Protein AF-A0A842TCE8-F1 (afdb_monomer)

pLDDT: mean 70.44, std 20.24, range [27.95, 94.56]

Nearest PDB structures (foldseek):
  4fgo-assembly1_A  TM=8.316E-01  e=2.703E-04  Legionella pneumophila subsp. pneumophila str. Philadelphia 1
  7pjo-assembly1_AAA  TM=6.594E-01  e=4.004E-02  candidate division CPR1
  3isr-assembly1_B  TM=6.532E-01  e=9.602E-02  Cytophaga hutchinsonii ATCC 33406
  7ob6-assembly1_A  TM=5.788E-01  e=6.600E-02  candidate division CPR1
  7aoi-assembly1_AY  TM=6.494E-01  e=4.077E+00  Trypanosoma brucei

Sequence (129 aa):
MDQDINFESIEYDWEYLPRDVDNVVLFLHTKTVDSIEYEYEGADYWQSPEESYYLGAGDCEDMCIYFAYLYYMLTGDDSVQLVLWKTTNLFMLHMTVYFPGWDRYVFLSGNETEIENKYGFWDIFRRKE

Foldseek 3Di:
DDDPPDDDDDDDPLPDPDPDPVVNLVVLLCVLQVQEAADDDPDPDADALVRRNVVSYDHQNNSQNVSLVVVCVNPVDNPKDKDWDCDPVVNDIGIWIADPVVQWIAGHDGDDPPVPDDPPPGDRDHDDD

Radius of gyration: 15.3 Å; Cα contacts (8 Å, |Δi|>4): 159; chains: 1; bounding box: 51×36×36 Å

Mean predicted aligned error: 10.51 Å

Structure (mmCIF, N/CA/C/O backbone):
data_AF-A0A842TCE8-F1
#
_entry.id   AF-A0A842TCE8-F1
#
loop_
_atom_site.group_PDB
_atom_site.id
_atom_site.type_symbol
_atom_site.label_atom_id
_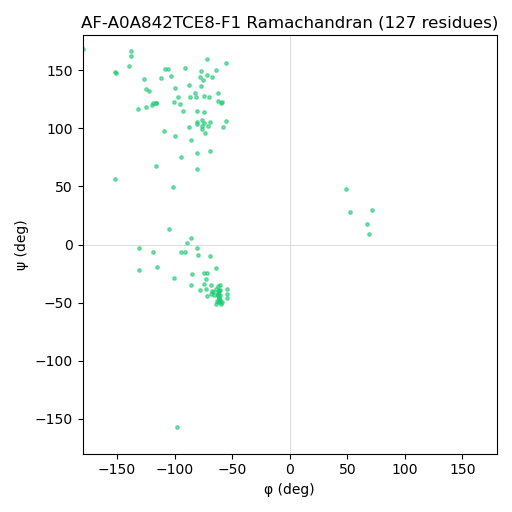atom_site.label_alt_id
_atom_site.label_comp_id
_atom_site.label_asym_id
_atom_site.label_entity_id
_atom_site.label_seq_id
_atom_site.pdbx_PDB_ins_code
_atom_site.Cartn_x
_atom_site.Cartn_y
_atom_site.Cartn_z
_atom_site.occupancy
_atom_site.B_iso_or_equiv
_atom_site.auth_seq_id
_atom_site.auth_comp_id
_atom_site.auth_asym_id
_atom_site.auth_atom_id
_atom_site.pdbx_PDB_model_num
ATOM 1 N N . MET A 1 1 ? 30.980 -2.160 -2.219 1.00 35.31 1 MET A N 1
ATOM 2 C CA . MET A 1 1 ? 31.204 -0.702 -2.183 1.00 35.31 1 MET A CA 1
ATOM 3 C C . MET A 1 1 ? 29.894 -0.188 -1.652 1.00 35.31 1 MET A C 1
ATOM 5 O O . MET A 1 1 ? 28.959 -0.056 -2.427 1.00 35.31 1 MET A O 1
ATOM 9 N N . ASP A 1 2 ? 29.793 -0.133 -0.330 1.00 36.56 2 ASP A N 1
ATOM 10 C CA . ASP A 1 2 ? 28.530 0.114 0.359 1.00 36.56 2 ASP A CA 1
ATOM 11 C C . ASP A 1 2 ? 28.249 1.604 0.220 1.00 36.56 2 ASP A C 1
ATOM 13 O O . ASP A 1 2 ? 28.996 2.440 0.730 1.00 36.56 2 ASP A O 1
ATOM 17 N N . GLN A 1 3 ? 27.270 1.935 -0.616 1.00 34.22 3 GLN A N 1
ATOM 18 C CA . GLN A 1 3 ? 26.761 3.291 -0.685 1.00 34.22 3 GLN A CA 1
ATOM 19 C C . GLN A 1 3 ? 25.797 3.429 0.484 1.00 34.22 3 GLN A C 1
ATOM 21 O O . GLN A 1 3 ? 24.712 2.859 0.461 1.00 34.22 3 GLN A O 1
ATOM 26 N N . ASP A 1 4 ? 26.237 4.140 1.520 1.00 35.16 4 ASP A N 1
ATOM 27 C CA . ASP A 1 4 ? 25.362 4.621 2.581 1.00 35.16 4 ASP A CA 1
ATOM 28 C C . ASP A 1 4 ? 24.288 5.502 1.929 1.00 35.16 4 ASP A C 1
ATOM 30 O O . ASP A 1 4 ? 24.542 6.648 1.542 1.00 35.16 4 ASP A O 1
ATOM 34 N N . ILE A 1 5 ? 23.098 4.932 1.739 1.00 36.47 5 ILE A N 1
ATOM 35 C CA . ILE A 1 5 ? 21.916 5.665 1.299 1.00 36.47 5 ILE A CA 1
ATOM 36 C C . ILE A 1 5 ? 21.522 6.560 2.474 1.00 36.47 5 ILE A C 1
ATOM 38 O O . ILE A 1 5 ? 21.048 6.094 3.508 1.00 36.47 5 ILE A O 1
ATOM 42 N N . ASN A 1 6 ? 21.793 7.857 2.345 1.00 33.06 6 ASN A N 1
ATOM 43 C CA . ASN A 1 6 ? 21.299 8.861 3.278 1.00 33.06 6 ASN A CA 1
ATOM 44 C C . ASN A 1 6 ? 19.810 9.071 2.992 1.00 33.06 6 ASN A C 1
ATOM 46 O O . ASN A 1 6 ? 19.450 9.699 1.999 1.00 33.06 6 ASN A O 1
ATOM 50 N N . PHE A 1 7 ? 18.960 8.522 3.856 1.00 37.91 7 PHE A N 1
ATOM 51 C CA . PHE A 1 7 ? 17.513 8.692 3.786 1.00 37.91 7 PHE A CA 1
ATOM 52 C C . PHE A 1 7 ? 17.142 10.090 4.294 1.00 37.91 7 PHE A C 1
ATOM 54 O O . PHE A 1 7 ? 17.131 10.346 5.500 1.00 37.91 7 PHE A O 1
ATOM 61 N N . GLU A 1 8 ? 16.865 11.015 3.377 1.00 35.06 8 GLU A N 1
ATOM 62 C CA . GLU A 1 8 ? 16.176 12.260 3.717 1.00 35.06 8 GLU A CA 1
ATOM 63 C C . GLU A 1 8 ? 14.695 11.937 3.957 1.00 35.06 8 GLU A C 1
ATOM 65 O O . GLU A 1 8 ? 14.049 11.267 3.154 1.00 35.06 8 GLU A O 1
ATOM 70 N N . SER A 1 9 ? 14.164 12.360 5.104 1.00 38.62 9 SER A N 1
ATOM 71 C CA . SER A 1 9 ? 12.772 12.126 5.486 1.00 38.62 9 SER A CA 1
ATOM 72 C C . SER A 1 9 ? 11.821 12.727 4.451 1.00 38.62 9 SER A C 1
ATOM 74 O O . SER A 1 9 ? 11.858 13.934 4.212 1.00 38.62 9 SER A O 1
ATOM 76 N N . ILE A 1 10 ? 10.942 11.905 3.876 1.00 42.72 10 ILE A N 1
ATOM 77 C CA . ILE A 1 10 ? 9.864 12.382 3.009 1.00 42.72 10 ILE A CA 1
ATOM 78 C C . ILE A 1 10 ? 8.835 13.101 3.897 1.00 42.72 10 ILE A C 1
ATOM 80 O O . ILE A 1 10 ? 8.060 12.466 4.613 1.00 42.72 10 ILE A O 1
ATOM 84 N N . GLU A 1 11 ? 8.854 14.435 3.894 1.00 39.94 11 GLU A N 1
ATOM 85 C CA . GLU A 1 11 ? 7.853 15.256 4.581 1.00 39.94 11 GLU A CA 1
ATOM 86 C C . GLU A 1 11 ? 6.585 15.354 3.721 1.00 39.94 11 GLU A C 1
ATOM 88 O O . GLU A 1 11 ? 6.532 16.089 2.735 1.00 39.94 11 GLU A O 1
ATOM 93 N N . TYR A 1 12 ? 5.545 14.611 4.097 1.00 45.41 12 TYR A N 1
ATOM 94 C CA . TYR A 1 12 ? 4.196 14.819 3.575 1.00 45.41 12 TYR A CA 1
ATOM 95 C C . TYR A 1 12 ? 3.458 15.862 4.429 1.00 45.41 12 TYR A C 1
ATOM 97 O O . TYR A 1 12 ? 3.529 15.840 5.657 1.00 45.41 12 TYR A O 1
ATOM 105 N N . ASP A 1 13 ? 2.731 16.777 3.783 1.00 45.50 13 ASP A N 1
ATOM 106 C CA . ASP A 1 13 ? 1.825 17.713 4.458 1.00 45.50 13 ASP A CA 1
ATOM 107 C C . ASP A 1 13 ? 0.563 16.960 4.921 1.00 45.50 13 ASP A C 1
ATOM 109 O O . ASP A 1 13 ? -0.358 16.693 4.144 1.00 45.50 13 ASP A O 1
ATOM 113 N N . TRP A 1 14 ? 0.568 16.536 6.187 1.00 54.25 14 TRP A N 1
ATOM 114 C CA . TRP A 1 14 ? -0.458 15.684 6.798 1.00 54.25 14 TRP A CA 1
ATOM 115 C C . TRP A 1 14 ? -1.671 16.456 7.354 1.00 54.25 14 TRP A C 1
ATOM 117 O O . TRP A 1 14 ? -2.537 15.854 7.996 1.00 54.25 14 TRP A O 1
ATOM 127 N N . GLU A 1 15 ? -1.771 17.777 7.145 1.00 49.66 15 GLU A N 1
ATOM 128 C CA . GLU A 1 15 ? -2.796 18.611 7.804 1.00 49.66 15 GLU A CA 1
ATOM 129 C C . GLU A 1 15 ? -4.245 18.349 7.330 1.00 49.66 15 GLU A C 1
ATOM 131 O O . GLU A 1 15 ? -5.196 18.773 7.990 1.00 49.66 15 GLU A O 1
ATOM 136 N N . TYR A 1 16 ? -4.447 17.574 6.256 1.00 50.91 16 TYR A N 1
ATOM 137 C CA . TYR A 1 16 ? -5.768 17.149 5.769 1.00 50.91 16 TYR A CA 1
ATOM 138 C C . TYR A 1 16 ? -5.956 15.636 5.855 1.00 50.91 16 TYR A C 1
ATOM 140 O O . TYR A 1 16 ? -6.068 14.936 4.853 1.00 50.91 16 TYR A O 1
ATOM 148 N N . LEU A 1 17 ? -6.020 15.136 7.084 1.00 52.66 17 LEU A N 1
ATOM 149 C CA . LEU A 1 17 ? -6.285 13.734 7.371 1.00 52.66 17 LEU A CA 1
ATOM 150 C C . LEU A 1 17 ? -7.790 13.417 7.290 1.00 52.66 17 LEU A C 1
ATOM 152 O O . LEU A 1 17 ? -8.570 13.925 8.110 1.00 52.66 17 LEU A O 1
ATOM 156 N N . PRO A 1 18 ? -8.239 12.575 6.345 1.00 53.38 18 PRO A N 1
ATOM 157 C CA . PRO A 1 18 ? -9.629 12.157 6.305 1.00 53.38 18 PRO A CA 1
ATOM 158 C C . PRO A 1 18 ? -9.978 11.267 7.503 1.00 53.38 18 PRO A C 1
ATOM 160 O O . PRO A 1 18 ? -9.160 10.477 7.963 1.00 53.38 18 PRO A O 1
ATOM 163 N N . ARG A 1 19 ? -11.200 11.397 8.037 1.00 59.72 19 ARG A N 1
ATOM 164 C CA . ARG A 1 19 ? -11.636 10.660 9.244 1.00 59.72 19 ARG A CA 1
ATOM 165 C C . ARG A 1 19 ? -12.386 9.359 8.958 1.00 59.72 19 ARG A C 1
ATOM 167 O O . ARG A 1 19 ? -12.702 8.639 9.902 1.00 59.72 19 ARG A O 1
ATOM 174 N N . ASP A 1 20 ? -12.701 9.073 7.699 1.00 71.50 20 ASP A N 1
ATOM 175 C CA . ASP A 1 20 ? -13.311 7.810 7.282 1.00 71.50 20 ASP A CA 1
ATOM 176 C C . ASP A 1 20 ? -12.313 6.945 6.500 1.00 71.50 20 ASP A C 1
ATOM 178 O O . ASP A 1 20 ? -11.380 7.445 5.871 1.00 71.50 20 ASP A O 1
ATOM 182 N N . VAL A 1 21 ? -12.503 5.625 6.599 1.00 68.25 21 VAL A N 1
ATOM 183 C CA . VAL A 1 21 ? -11.660 4.607 5.953 1.00 68.25 21 VAL A CA 1
ATOM 184 C C . VAL A 1 21 ? -11.539 4.837 4.454 1.00 68.25 21 VAL A C 1
ATOM 186 O O . VAL A 1 21 ? -10.446 4.730 3.908 1.00 68.25 21 VAL A O 1
ATOM 189 N N . ASP A 1 22 ? -12.649 5.173 3.802 1.00 69.56 22 ASP A N 1
ATOM 190 C CA . ASP A 1 22 ? -12.714 5.268 2.350 1.00 69.56 22 ASP A CA 1
ATOM 191 C C . ASP A 1 22 ? -11.839 6.424 1.848 1.00 69.56 22 ASP A C 1
ATOM 193 O O . ASP A 1 22 ? -11.090 6.259 0.888 1.00 69.56 22 ASP A O 1
ATOM 197 N N . ASN A 1 23 ? -11.841 7.564 2.540 1.00 72.06 23 ASN A N 1
ATOM 198 C CA . ASN A 1 23 ? -10.995 8.694 2.191 1.00 72.06 23 ASN A CA 1
ATOM 199 C C . ASN A 1 23 ? -9.521 8.476 2.570 1.00 72.06 23 ASN A C 1
ATOM 201 O O . ASN A 1 23 ? -8.650 8.944 1.839 1.00 72.06 23 ASN A O 1
ATOM 205 N N . VAL A 1 24 ? -9.216 7.776 3.674 1.00 75.12 24 VAL A N 1
ATOM 206 C CA . VAL A 1 24 ? -7.825 7.397 4.002 1.00 75.12 24 VAL A CA 1
ATOM 207 C C . VAL A 1 24 ? -7.268 6.483 2.914 1.00 75.12 24 VAL A C 1
ATOM 209 O O . VAL A 1 24 ? -6.199 6.751 2.375 1.00 75.12 24 VAL A O 1
ATOM 212 N N . VAL A 1 25 ? -8.015 5.444 2.540 1.00 75.31 25 VAL A N 1
ATOM 213 C CA . VAL A 1 25 ? -7.633 4.517 1.469 1.00 75.31 25 VAL A CA 1
ATOM 214 C C . VAL A 1 25 ? -7.492 5.248 0.135 1.00 75.31 25 VAL A C 1
ATOM 216 O O . VAL A 1 25 ? -6.506 5.032 -0.563 1.00 75.31 25 VAL A O 1
ATOM 219 N N . LEU A 1 26 ? -8.421 6.147 -0.206 1.00 75.19 26 LEU A N 1
ATOM 220 C CA . LEU A 1 26 ? -8.351 6.935 -1.438 1.00 75.19 26 LEU A CA 1
ATOM 221 C C . LEU A 1 26 ? -7.116 7.844 -1.475 1.00 75.19 26 LEU A C 1
ATOM 223 O O . LEU A 1 26 ? -6.438 7.922 -2.501 1.00 75.19 26 LEU A O 1
ATOM 227 N N . PHE A 1 27 ? -6.811 8.518 -0.363 1.00 77.88 27 PHE A N 1
ATOM 228 C CA . PHE A 1 27 ? -5.616 9.349 -0.242 1.00 77.88 27 PHE A CA 1
ATOM 229 C C . PHE A 1 27 ? -4.349 8.515 -0.449 1.00 77.88 27 PHE A C 1
ATOM 231 O O . PHE A 1 27 ? -3.518 8.863 -1.287 1.00 77.88 27 PHE A O 1
ATOM 238 N N . LEU A 1 28 ? -4.230 7.396 0.268 1.00 79.38 28 LEU A N 1
ATOM 239 C CA . LEU A 1 28 ? -3.070 6.510 0.184 1.00 79.38 28 LEU A CA 1
ATOM 240 C C . LEU A 1 28 ? -2.915 5.920 -1.21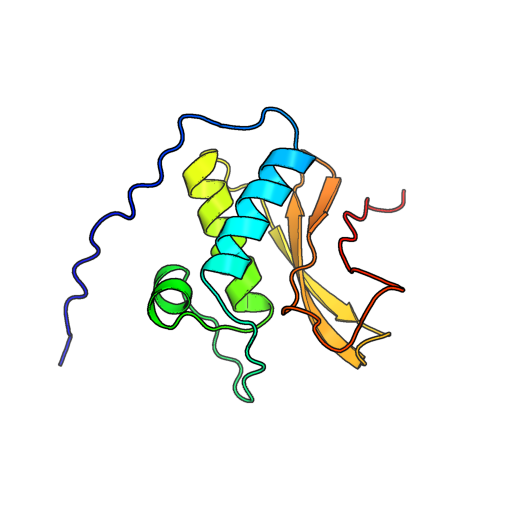4 1.00 79.38 28 LEU A C 1
ATOM 242 O O . LEU A 1 28 ? -1.818 5.933 -1.753 1.00 79.38 28 LEU A O 1
ATOM 246 N N . HIS A 1 29 ? -4.013 5.493 -1.837 1.00 76.06 29 HIS A N 1
ATOM 247 C CA . HIS A 1 29 ? -3.990 4.975 -3.199 1.00 76.06 29 HIS A CA 1
ATOM 248 C C . HIS A 1 29 ? -3.480 6.034 -4.166 1.00 76.06 29 HIS A C 1
ATOM 250 O O . HIS A 1 29 ? -2.589 5.749 -4.955 1.00 76.06 29 HIS A O 1
ATOM 256 N N . THR A 1 30 ? -4.029 7.252 -4.095 1.00 73.44 30 THR A N 1
ATOM 257 C CA . THR A 1 30 ? -3.599 8.376 -4.941 1.00 73.44 30 THR A CA 1
ATOM 258 C C . THR A 1 30 ? -2.097 8.598 -4.793 1.00 73.44 30 THR A C 1
ATOM 260 O O . THR A 1 30 ? -1.389 8.657 -5.787 1.00 73.44 30 THR A O 1
ATOM 263 N N . LYS A 1 31 ? -1.583 8.608 -3.558 1.00 76.00 31 LYS A N 1
ATOM 264 C CA . LYS A 1 31 ? -0.142 8.727 -3.308 1.00 76.00 31 LYS A CA 1
ATOM 265 C C . LYS A 1 31 ? 0.669 7.565 -3.872 1.00 76.00 31 LYS A C 1
ATOM 267 O O . LYS A 1 31 ? 1.731 7.813 -4.433 1.00 76.00 31 LYS A O 1
ATOM 272 N N . THR A 1 32 ? 0.185 6.334 -3.752 1.00 75.00 32 THR A N 1
ATOM 273 C CA . THR A 1 32 ? 0.854 5.15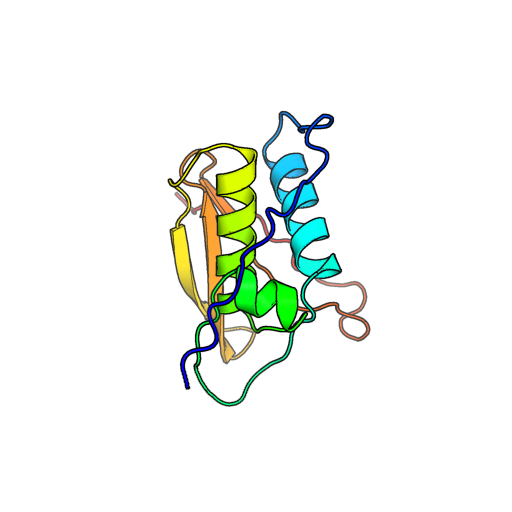6 -4.311 1.00 75.00 32 THR A CA 1
ATOM 274 C C . THR A 1 32 ? 0.917 5.224 -5.833 1.00 75.00 32 THR A C 1
ATOM 276 O O . THR A 1 32 ? 2.006 5.116 -6.378 1.00 75.00 32 THR A O 1
ATOM 279 N N . VAL A 1 33 ? -0.204 5.461 -6.522 1.00 71.25 33 VAL A N 1
ATOM 280 C CA . VAL A 1 33 ? -0.236 5.468 -7.999 1.00 71.25 33 VAL A CA 1
ATOM 281 C C . VAL A 1 33 ? 0.387 6.716 -8.621 1.00 71.25 33 VAL A C 1
ATOM 283 O O . VAL A 1 33 ? 0.847 6.653 -9.754 1.00 71.25 33 VAL A O 1
ATOM 286 N N . ASP A 1 34 ? 0.427 7.839 -7.897 1.00 76.62 34 ASP A N 1
ATOM 287 C CA . ASP A 1 34 ? 1.171 9.030 -8.325 1.00 76.62 34 ASP A CA 1
ATOM 288 C C . ASP A 1 34 ? 2.692 8.825 -8.203 1.00 76.62 34 ASP A C 1
ATOM 290 O O . ASP A 1 34 ? 3.455 9.518 -8.875 1.00 76.62 34 ASP A O 1
ATOM 294 N N . SER A 1 35 ? 3.132 7.919 -7.320 1.00 72.94 35 SER A N 1
ATOM 295 C CA . SER A 1 35 ? 4.555 7.690 -7.038 1.00 72.94 35 SER A CA 1
ATOM 296 C C . SER A 1 35 ? 5.126 6.463 -7.743 1.00 72.94 35 SER A C 1
ATOM 298 O O . SER A 1 35 ? 6.325 6.438 -7.987 1.00 72.94 35 SER A O 1
ATOM 300 N N . ILE A 1 36 ? 4.306 5.446 -8.019 1.00 77.62 36 ILE A N 1
ATOM 301 C CA . ILE A 1 36 ? 4.743 4.135 -8.510 1.00 77.62 36 ILE A CA 1
ATOM 302 C C . ILE A 1 36 ? 3.890 3.740 -9.715 1.00 77.62 36 ILE A C 1
ATOM 304 O O . ILE A 1 36 ? 2.679 3.528 -9.594 1.00 77.62 36 ILE A O 1
ATOM 308 N N . GLU A 1 37 ? 4.531 3.601 -10.872 1.00 82.88 37 GLU A N 1
ATOM 309 C CA . GLU A 1 37 ? 3.941 2.974 -12.048 1.00 82.88 37 GLU A CA 1
ATOM 310 C C . GLU A 1 37 ? 3.941 1.448 -11.885 1.00 82.88 37 GLU A C 1
ATOM 312 O O . GLU A 1 37 ? 4.913 0.847 -11.434 1.00 82.88 37 GLU A O 1
ATOM 317 N N . TYR A 1 38 ? 2.833 0.800 -12.250 1.00 81.00 38 TYR A N 1
ATOM 318 C CA . TYR A 1 38 ? 2.770 -0.658 -12.198 1.00 81.00 38 TYR A CA 1
ATOM 319 C C . TYR A 1 38 ? 3.583 -1.241 -13.349 1.00 81.00 38 TYR A C 1
ATOM 321 O O . TYR A 1 38 ? 3.181 -1.138 -14.514 1.00 81.00 38 TYR A O 1
ATOM 329 N N . GLU A 1 39 ? 4.667 -1.927 -13.024 1.00 80.94 39 GLU A N 1
ATOM 330 C CA . GLU A 1 39 ? 5.484 -2.649 -13.988 1.00 80.94 39 GLU A CA 1
ATOM 331 C C . GLU A 1 39 ? 5.501 -4.126 -13.619 1.00 80.94 39 GLU A C 1
ATOM 333 O O . GLU A 1 39 ? 5.911 -4.507 -12.534 1.00 80.94 39 GLU A O 1
ATOM 338 N N . TYR A 1 40 ? 5.027 -4.983 -14.526 1.00 69.69 40 TYR A N 1
ATOM 339 C CA . TYR A 1 40 ? 5.088 -6.424 -14.306 1.00 69.69 40 TYR A CA 1
ATOM 340 C C . TYR A 1 40 ? 6.517 -6.914 -14.553 1.00 69.69 40 TYR A C 1
ATOM 342 O O . TYR A 1 40 ? 6.916 -7.108 -15.709 1.00 69.69 40 TYR A O 1
ATOM 350 N N . GLU A 1 41 ? 7.291 -7.115 -13.489 1.00 62.72 41 GLU A N 1
ATOM 351 C CA . GLU A 1 41 ? 8.626 -7.688 -13.611 1.00 62.72 41 GLU A CA 1
ATOM 352 C C . GLU A 1 41 ? 8.578 -9.214 -13.809 1.00 62.72 41 GLU A C 1
ATOM 354 O O . GLU A 1 41 ? 7.736 -9.943 -13.289 1.00 62.72 41 GLU A O 1
ATOM 359 N N . GLY A 1 42 ? 9.507 -9.729 -14.620 1.00 56.09 42 GLY A N 1
ATOM 360 C CA . GLY A 1 42 ? 9.669 -11.171 -14.843 1.00 56.09 42 GLY A CA 1
ATOM 361 C C . GLY A 1 42 ? 10.450 -11.890 -13.735 1.00 56.09 42 GLY A C 1
ATOM 362 O O . GLY A 1 42 ? 10.630 -13.108 -13.824 1.00 56.09 42 GLY A O 1
ATOM 363 N N . ALA A 1 43 ? 10.952 -11.157 -12.737 1.00 62.59 43 ALA A N 1
ATOM 364 C CA . ALA A 1 43 ? 11.713 -11.667 -11.603 1.00 62.59 43 ALA A CA 1
ATOM 365 C C . ALA A 1 43 ? 11.011 -11.280 -10.291 1.00 62.59 43 ALA A C 1
ATOM 367 O O . ALA A 1 43 ? 10.640 -10.135 -10.113 1.00 62.59 43 ALA A O 1
ATOM 368 N N . ASP A 1 44 ? 10.853 -12.253 -9.391 1.00 77.00 44 ASP A N 1
ATOM 369 C CA . ASP A 1 44 ? 10.167 -12.128 -8.093 1.00 77.00 44 ASP A CA 1
ATOM 370 C C . ASP A 1 44 ? 11.123 -11.485 -7.067 1.00 77.00 44 ASP A C 1
ATOM 372 O O . ASP A 1 44 ? 11.812 -12.183 -6.310 1.00 77.00 44 ASP A O 1
ATOM 376 N N . TYR A 1 45 ? 11.273 -10.159 -7.138 1.00 89.06 45 TYR A N 1
ATOM 377 C CA . TYR A 1 45 ? 12.025 -9.345 -6.179 1.00 89.06 45 TYR A CA 1
ATOM 378 C C . TYR A 1 45 ? 11.068 -8.388 -5.480 1.00 89.06 45 TYR A C 1
ATOM 380 O O . TYR A 1 45 ? 10.436 -7.577 -6.134 1.00 89.06 45 TYR A O 1
ATOM 388 N N . TRP A 1 46 ? 11.004 -8.467 -4.151 1.00 92.56 46 TRP A N 1
ATOM 389 C CA . TRP A 1 46 ? 10.130 -7.609 -3.356 1.00 92.56 46 TRP A CA 1
ATOM 390 C C . TRP A 1 46 ? 10.903 -6.371 -2.921 1.00 92.56 46 TRP A C 1
ATOM 392 O O . TRP A 1 46 ? 11.862 -6.479 -2.145 1.00 92.56 46 TRP A O 1
ATOM 402 N N . GLN A 1 47 ? 10.475 -5.216 -3.408 1.00 92.44 47 GLN A N 1
ATOM 403 C CA . GLN A 1 47 ? 11.094 -3.927 -3.149 1.00 92.44 47 GLN A CA 1
ATOM 404 C C . GLN A 1 47 ? 10.747 -3.397 -1.749 1.00 92.44 47 GLN A C 1
ATOM 406 O O . GLN A 1 47 ? 9.667 -3.636 -1.196 1.00 92.44 47 GLN A O 1
ATOM 411 N N . SER A 1 48 ? 11.665 -2.631 -1.157 1.00 94.56 48 SER A N 1
ATOM 412 C CA . SER A 1 48 ? 11.355 -1.788 0.003 1.00 94.56 48 SER A CA 1
ATOM 413 C C . SER A 1 48 ? 10.496 -0.578 -0.409 1.00 94.56 48 SER A C 1
ATOM 415 O O . SER A 1 48 ? 10.533 -0.165 -1.568 1.00 94.56 48 SER A O 1
ATOM 417 N N . PRO A 1 49 ? 9.768 0.067 0.526 1.00 93.50 49 PRO A N 1
ATOM 418 C CA . PRO A 1 49 ? 9.017 1.284 0.213 1.00 93.50 49 PRO A CA 1
ATOM 419 C C . PRO A 1 49 ? 9.873 2.395 -0.414 1.00 93.50 49 PRO A C 1
ATOM 421 O O . PRO A 1 49 ? 9.427 3.116 -1.306 1.00 93.50 49 PRO A O 1
ATOM 424 N N . GLU A 1 50 ? 11.108 2.550 0.057 1.00 89.25 50 GLU A N 1
ATOM 425 C CA . GLU A 1 50 ? 12.060 3.517 -0.477 1.00 89.25 50 GLU A CA 1
ATOM 426 C C . GLU A 1 50 ? 12.505 3.139 -1.887 1.00 89.25 50 GLU A C 1
ATOM 428 O O . GLU A 1 50 ? 12.565 4.012 -2.749 1.00 89.25 50 GLU A O 1
ATOM 433 N N . GLU A 1 51 ? 12.786 1.858 -2.137 1.00 92.06 51 GLU A N 1
ATOM 434 C CA . GLU A 1 51 ? 13.136 1.370 -3.472 1.00 92.06 51 GLU A CA 1
ATOM 435 C C . GLU A 1 51 ? 12.015 1.662 -4.468 1.00 92.06 51 GLU A C 1
ATOM 437 O O . GLU A 1 51 ? 12.283 2.292 -5.491 1.00 92.06 51 GLU A O 1
ATOM 442 N N . SER A 1 52 ? 10.767 1.323 -4.135 1.00 91.38 52 SER A N 1
ATOM 443 C CA . SER A 1 52 ? 9.620 1.593 -5.009 1.00 91.38 52 SER A CA 1
ATOM 444 C C . SER A 1 52 ? 9.427 3.088 -5.268 1.00 91.38 52 SER A C 1
ATOM 446 O O . SER A 1 52 ? 9.165 3.489 -6.400 1.00 91.38 52 SER A O 1
ATOM 448 N N . TYR A 1 53 ? 9.623 3.941 -4.256 1.00 87.56 53 TYR A N 1
ATOM 449 C CA . TYR A 1 53 ? 9.568 5.397 -4.431 1.00 87.56 53 TYR A CA 1
ATOM 450 C C . TYR A 1 53 ? 10.692 5.936 -5.32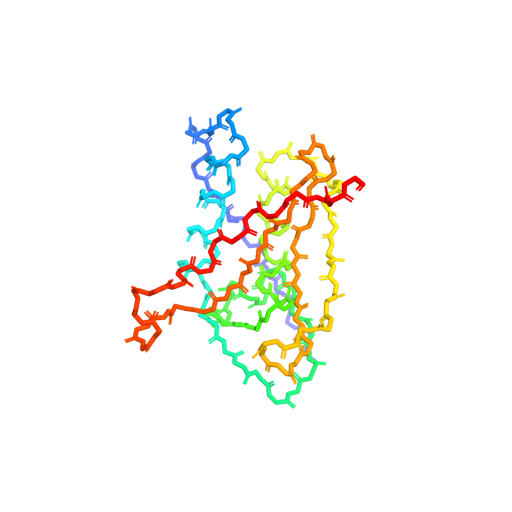8 1.00 87.56 53 TYR A C 1
ATOM 452 O O . TYR A 1 53 ? 10.448 6.792 -6.175 1.00 87.56 53 TYR A O 1
ATOM 460 N N . TYR A 1 54 ? 11.929 5.463 -5.150 1.00 87.88 54 TYR A N 1
ATOM 461 C CA . TYR A 1 54 ? 13.072 5.933 -5.939 1.00 87.88 54 TYR A CA 1
ATOM 462 C C . TYR A 1 54 ? 13.046 5.431 -7.382 1.00 87.88 54 TYR A C 1
ATOM 464 O O . TYR A 1 54 ? 13.440 6.171 -8.286 1.00 87.88 54 TYR A O 1
ATOM 472 N N . LEU A 1 55 ? 12.627 4.183 -7.593 1.00 89.25 55 LEU A N 1
ATOM 473 C CA . LEU A 1 55 ? 12.474 3.598 -8.923 1.00 89.25 55 LEU A CA 1
ATOM 474 C C . LEU A 1 55 ? 11.258 4.178 -9.645 1.00 89.25 55 LEU A C 1
ATOM 476 O O . LEU A 1 55 ? 11.273 4.279 -10.870 1.00 89.25 55 LEU A O 1
ATOM 480 N N . GLY A 1 56 ? 10.236 4.585 -8.890 1.00 87.69 56 GLY A N 1
ATOM 481 C CA . GLY A 1 56 ? 8.965 5.044 -9.434 1.00 87.69 56 GLY A CA 1
ATOM 482 C C . GLY A 1 56 ? 8.184 3.931 -10.130 1.00 87.69 56 GLY A C 1
ATOM 483 O O . GLY A 1 56 ? 7.299 4.225 -10.928 1.00 87.69 56 GLY A O 1
ATOM 484 N N . ALA A 1 57 ? 8.526 2.669 -9.860 1.00 86.50 57 ALA A N 1
ATOM 485 C CA . ALA A 1 57 ? 7.971 1.492 -10.511 1.00 86.50 57 ALA A CA 1
ATOM 486 C C . ALA A 1 57 ? 8.014 0.275 -9.578 1.00 86.50 57 ALA A C 1
ATOM 488 O O . ALA A 1 57 ? 8.931 0.153 -8.765 1.00 86.50 57 ALA A O 1
ATOM 489 N N . GLY A 1 58 ? 7.036 -0.615 -9.717 1.00 87.56 58 GLY A N 1
ATOM 490 C CA . GLY A 1 58 ? 6.944 -1.876 -8.979 1.00 87.56 58 GLY A CA 1
ATOM 491 C C . GLY A 1 58 ? 5.705 -2.666 -9.389 1.00 87.56 58 GLY A C 1
ATOM 492 O O . GLY A 1 58 ? 4.830 -2.140 -10.084 1.00 87.56 58 GLY A O 1
ATOM 493 N N . ASP A 1 59 ? 5.613 -3.925 -8.981 1.00 86.56 59 ASP A N 1
ATOM 494 C CA . ASP A 1 59 ? 4.451 -4.766 -9.274 1.00 86.56 59 ASP A CA 1
ATOM 495 C C . ASP A 1 59 ? 3.450 -4.814 -8.098 1.00 86.56 59 ASP A C 1
ATOM 497 O O . ASP A 1 59 ? 3.336 -3.879 -7.297 1.00 86.56 59 ASP A O 1
ATOM 501 N N . CYS A 1 60 ? 2.619 -5.861 -8.022 1.00 86.81 60 CYS A N 1
ATOM 502 C CA . CYS A 1 60 ? 1.507 -5.882 -7.076 1.00 86.81 60 CYS A CA 1
ATOM 503 C C . CYS A 1 60 ? 1.943 -5.968 -5.609 1.00 86.81 60 CYS A C 1
ATOM 505 O O . CYS A 1 60 ? 1.272 -5.387 -4.747 1.00 86.81 60 CYS A O 1
ATOM 507 N N . GLU A 1 61 ? 3.029 -6.672 -5.303 1.00 90.75 61 GLU A N 1
ATOM 508 C CA . GLU A 1 61 ? 3.585 -6.749 -3.956 1.00 90.75 61 GLU A CA 1
ATOM 509 C C . GLU A 1 61 ? 4.240 -5.434 -3.551 1.00 90.75 61 GLU A C 1
ATOM 511 O O . GLU A 1 61 ? 3.959 -4.945 -2.454 1.00 90.75 61 GLU A O 1
ATO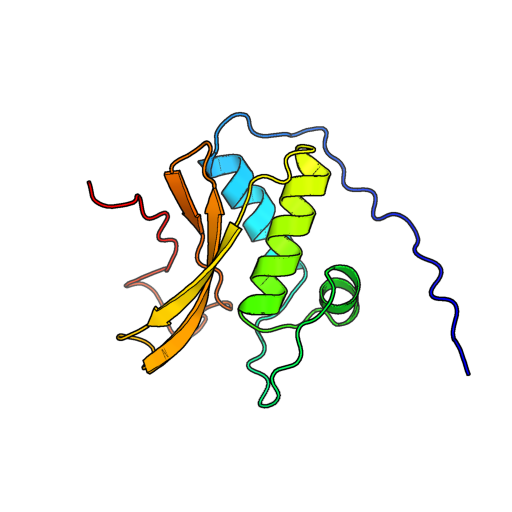M 516 N N . ASP A 1 62 ? 5.014 -4.823 -4.445 1.00 91.75 62 ASP A N 1
ATOM 517 C CA . ASP A 1 62 ? 5.741 -3.580 -4.195 1.00 91.75 62 ASP A CA 1
ATOM 518 C C . ASP A 1 62 ? 4.770 -2.440 -3.881 1.00 91.75 62 ASP A C 1
ATOM 520 O O . ASP A 1 62 ? 4.891 -1.740 -2.870 1.00 91.75 62 ASP A O 1
ATOM 524 N N . MET A 1 63 ? 3.711 -2.319 -4.686 1.00 89.75 63 MET A N 1
ATOM 525 C CA . MET A 1 63 ? 2.650 -1.343 -4.443 1.00 89.75 63 MET A CA 1
ATOM 526 C C . MET A 1 63 ? 1.935 -1.590 -3.110 1.00 89.75 63 MET A C 1
ATOM 528 O O . MET A 1 63 ? 1.622 -0.633 -2.397 1.00 89.75 63 MET A O 1
ATOM 532 N N . CYS A 1 64 ? 1.681 -2.851 -2.744 1.00 91.25 64 CYS A N 1
ATOM 533 C CA . CYS A 1 64 ? 1.051 -3.187 -1.466 1.00 91.25 64 CYS A CA 1
ATOM 534 C C . CYS A 1 64 ? 1.959 -2.872 -0.269 1.00 91.25 64 CYS A C 1
ATOM 536 O O . CYS A 1 64 ? 1.473 -2.359 0.745 1.00 91.25 64 CYS A O 1
ATOM 538 N N . ILE A 1 65 ? 3.262 -3.141 -0.383 1.00 93.50 65 ILE A N 1
ATOM 539 C CA . ILE A 1 65 ? 4.273 -2.816 0.630 1.00 93.50 65 ILE A CA 1
ATOM 540 C C . ILE A 1 65 ? 4.361 -1.298 0.809 1.00 93.50 65 ILE A C 1
ATOM 542 O O . ILE A 1 65 ? 4.262 -0.805 1.937 1.00 93.50 65 ILE A O 1
ATOM 546 N N . TYR A 1 66 ? 4.460 -0.545 -0.289 1.00 92.00 66 TYR A N 1
ATOM 547 C CA . TYR A 1 66 ? 4.514 0.915 -0.248 1.00 92.00 66 TYR A CA 1
ATOM 548 C C . TYR A 1 66 ? 3.240 1.528 0.342 1.00 92.00 66 TYR A C 1
ATOM 550 O O . TYR A 1 66 ? 3.295 2.403 1.207 1.00 92.00 66 TYR A O 1
ATOM 558 N N . PHE A 1 67 ? 2.071 1.039 -0.067 1.00 90.88 67 PHE A N 1
ATOM 559 C CA . PHE A 1 67 ? 0.790 1.503 0.459 1.00 90.88 67 PHE A CA 1
ATOM 560 C C . PHE A 1 67 ? 0.645 1.225 1.966 1.00 90.88 67 PHE A C 1
ATOM 562 O O . PHE A 1 67 ? 0.208 2.101 2.717 1.00 90.88 67 PHE A O 1
ATOM 569 N N . ALA A 1 68 ? 1.045 0.036 2.434 1.00 92.62 68 ALA A N 1
ATOM 570 C CA . ALA A 1 68 ? 1.052 -0.297 3.860 1.00 92.62 68 ALA A CA 1
ATOM 571 C C . ALA A 1 68 ? 2.029 0.592 4.651 1.00 92.62 68 ALA A C 1
ATOM 573 O O . ALA A 1 68 ? 1.700 1.042 5.751 1.00 92.62 68 ALA A O 1
ATOM 574 N N . TYR A 1 69 ? 3.191 0.907 4.072 1.00 93.69 69 TYR A N 1
ATOM 575 C CA . TYR A 1 69 ? 4.140 1.858 4.647 1.00 93.69 69 TYR A CA 1
ATOM 576 C C . TYR A 1 69 ? 3.534 3.260 4.786 1.00 93.69 69 TYR A C 1
ATOM 578 O O . TYR A 1 69 ? 3.586 3.842 5.870 1.00 93.69 69 TYR A O 1
ATOM 586 N N . LEU A 1 70 ? 2.890 3.786 3.739 1.00 89.44 70 LEU A N 1
ATOM 587 C CA . LEU A 1 70 ? 2.219 5.087 3.807 1.00 89.44 70 LEU A CA 1
ATOM 588 C C . LEU A 1 70 ? 1.100 5.102 4.858 1.00 89.44 70 LEU A C 1
ATOM 590 O O . LEU A 1 70 ? 0.953 6.091 5.577 1.00 89.44 70 LEU A O 1
ATOM 594 N N . TYR A 1 71 ? 0.336 4.012 4.985 1.00 89.38 71 TYR A N 1
ATOM 595 C CA . TYR A 1 71 ? -0.680 3.881 6.031 1.00 89.38 71 TYR A CA 1
ATOM 596 C C . TYR A 1 71 ? -0.070 3.960 7.434 1.00 89.38 71 TYR A C 1
ATOM 598 O O . TYR A 1 71 ? -0.560 4.725 8.272 1.00 89.38 71 TYR A O 1
ATOM 606 N N . TYR A 1 72 ? 1.012 3.220 7.679 1.00 90.69 72 TYR A N 1
ATOM 607 C CA . TYR A 1 72 ? 1.726 3.257 8.953 1.00 90.69 72 TYR A CA 1
ATOM 608 C C . TYR A 1 72 ? 2.286 4.655 9.243 1.00 90.69 72 TYR A C 1
ATOM 610 O O . TYR A 1 72 ? 2.076 5.183 10.332 1.00 90.69 72 TYR A O 1
ATOM 618 N N . MET A 1 73 ? 2.924 5.302 8.262 1.00 86.88 73 MET A N 1
ATOM 619 C CA . MET A 1 73 ? 3.448 6.666 8.417 1.00 86.88 73 MET A CA 1
ATOM 620 C C . MET A 1 73 ? 2.347 7.681 8.737 1.00 86.88 73 MET A C 1
ATOM 622 O O . MET A 1 73 ? 2.570 8.619 9.502 1.00 86.88 73 MET A O 1
ATOM 626 N N . LEU A 1 74 ? 1.154 7.475 8.178 1.00 84.69 74 LEU A N 1
ATOM 627 C CA . LEU A 1 74 ? 0.014 8.360 8.360 1.00 84.69 74 LEU A CA 1
ATOM 628 C C . LEU A 1 74 ? -0.690 8.186 9.709 1.00 84.69 74 LEU A C 1
ATOM 630 O O . LEU A 1 74 ? -1.166 9.155 10.302 1.00 84.69 74 LEU A O 1
ATOM 634 N N . THR A 1 75 ? -0.819 6.945 10.169 1.00 84.38 75 THR A N 1
ATOM 635 C CA . THR A 1 75 ? -1.721 6.597 11.278 1.00 84.38 75 THR A CA 1
ATOM 636 C C . THR A 1 75 ? -0.999 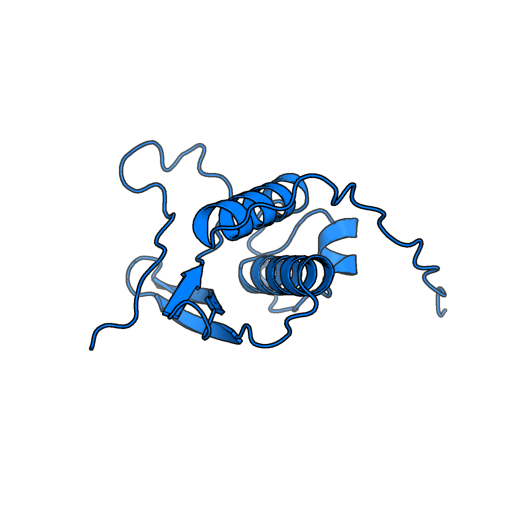6.087 12.521 1.00 84.38 75 THR A C 1
ATOM 638 O O . THR A 1 75 ? -1.574 6.107 13.609 1.00 84.38 75 THR A O 1
ATOM 641 N N . GLY A 1 76 ? 0.248 5.636 12.375 1.00 87.00 76 GLY A N 1
ATOM 642 C CA . GLY A 1 76 ? 0.972 4.865 13.382 1.00 87.00 76 GLY A CA 1
ATOM 643 C C . GLY A 1 76 ? 0.419 3.452 13.601 1.00 87.00 76 GLY A C 1
ATOM 644 O O . GLY A 1 76 ? 0.823 2.802 14.563 1.00 87.00 76 GLY A O 1
ATOM 645 N N . ASP A 1 77 ? -0.513 2.990 12.762 1.00 86.56 77 ASP A N 1
ATOM 646 C CA . ASP A 1 77 ? -1.145 1.673 12.854 1.00 86.56 77 ASP A CA 1
ATOM 647 C C . ASP A 1 77 ? -0.415 0.668 11.942 1.00 86.56 77 ASP A C 1
ATOM 649 O O . ASP A 1 77 ? -0.309 0.860 10.730 1.00 86.56 77 ASP A O 1
ATOM 653 N N . ASP A 1 78 ? 0.110 -0.403 12.539 1.00 91.75 78 ASP A N 1
ATOM 654 C CA . ASP A 1 78 ? 0.842 -1.490 11.880 1.00 91.75 78 ASP A CA 1
ATOM 655 C C . ASP A 1 78 ? 0.005 -2.779 11.738 1.00 91.75 78 ASP A C 1
ATOM 657 O O . ASP A 1 78 ? 0.534 -3.847 11.428 1.00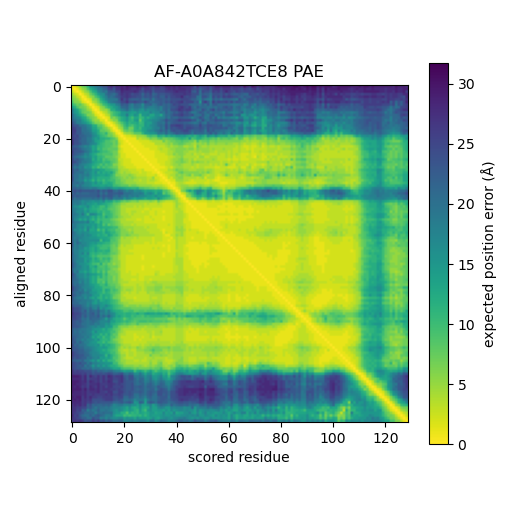 91.75 78 ASP A O 1
ATOM 661 N N . SER A 1 79 ? -1.313 -2.702 11.950 1.00 90.19 79 SER A N 1
ATOM 662 C CA . SER A 1 79 ? -2.204 -3.870 11.968 1.00 90.19 79 SER A CA 1
ATOM 663 C C . SER A 1 79 ? -2.605 -4.390 10.586 1.00 90.19 79 SER A C 1
ATOM 665 O O . SER A 1 79 ? -3.219 -5.459 10.493 1.00 90.19 79 SER A O 1
ATOM 667 N N . VAL A 1 80 ? -2.285 -3.662 9.513 1.00 91.31 80 VAL A N 1
ATOM 668 C CA . VAL A 1 80 ? -2.597 -4.084 8.143 1.00 91.31 80 VAL A CA 1
ATOM 669 C C . VAL A 1 80 ? -1.857 -5.365 7.763 1.00 91.31 80 VAL A C 1
ATOM 671 O O . VAL A 1 80 ? -0.769 -5.659 8.252 1.00 91.31 80 VAL A O 1
ATOM 674 N N . GLN A 1 81 ? -2.459 -6.155 6.879 1.00 93.69 81 GLN A N 1
ATOM 675 C CA . GLN A 1 81 ? -1.917 -7.447 6.460 1.00 93.69 81 GLN A CA 1
ATOM 676 C C . GLN A 1 81 ? -1.779 -7.499 4.946 1.00 93.69 81 GLN A C 1
ATOM 678 O O . GLN A 1 81 ? -2.721 -7.181 4.225 1.00 93.69 81 GLN A O 1
ATOM 683 N N . LEU A 1 82 ? -0.635 -7.972 4.462 1.00 93.06 82 LEU A N 1
ATOM 684 C CA . LEU A 1 82 ? -0.455 -8.305 3.055 1.00 93.06 82 LEU A CA 1
ATOM 685 C C . LEU A 1 82 ? -1.030 -9.697 2.789 1.00 93.06 82 LEU A C 1
ATOM 687 O O . LEU A 1 82 ? -0.708 -10.659 3.493 1.00 93.06 82 LEU A O 1
ATOM 691 N N . VAL A 1 83 ? -1.910 -9.809 1.798 1.00 90.88 83 VAL A N 1
ATOM 692 C CA . VAL A 1 83 ? -2.641 -11.046 1.502 1.00 90.88 83 VAL A CA 1
ATOM 693 C C . VAL A 1 83 ? -2.429 -11.440 0.052 1.00 90.88 83 VAL A C 1
ATOM 695 O O . VAL A 1 83 ? -2.813 -10.710 -0.857 1.00 90.88 83 VAL A O 1
ATOM 698 N N . LEU A 1 84 ? -1.840 -12.619 -0.144 1.00 89.25 84 LEU A N 1
ATOM 699 C CA . LEU A 1 84 ? -1.615 -13.216 -1.454 1.00 89.25 84 LEU A CA 1
ATOM 700 C C . LEU A 1 84 ? -2.838 -14.023 -1.899 1.00 89.25 84 LEU A C 1
ATOM 702 O O . LEU A 1 84 ? -3.287 -14.946 -1.211 1.00 89.25 84 LEU A O 1
ATOM 706 N N . TRP A 1 85 ? -3.331 -13.722 -3.091 1.00 83.94 85 TRP A N 1
ATOM 707 C CA . TRP A 1 85 ? -4.463 -14.387 -3.715 1.00 83.94 85 TRP A CA 1
ATOM 708 C C . TRP A 1 85 ? -4.031 -15.189 -4.928 1.00 83.94 85 TRP A C 1
ATOM 710 O O . TRP A 1 85 ? -3.225 -14.749 -5.742 1.00 83.94 85 TRP A O 1
ATOM 720 N N . LYS A 1 86 ? -4.676 -16.341 -5.116 1.00 82.44 86 LYS A N 1
ATOM 721 C CA . LYS A 1 86 ? -4.747 -16.983 -6.427 1.00 82.44 86 LYS A CA 1
ATOM 722 C C . LYS A 1 86 ? -5.954 -16.423 -7.167 1.00 82.44 86 LYS A C 1
ATOM 724 O O . LYS A 1 86 ? -7.085 -16.832 -6.900 1.00 82.44 86 LYS A O 1
ATOM 729 N N . THR A 1 87 ? -5.722 -15.500 -8.090 1.00 72.38 87 THR A N 1
ATOM 730 C CA . THR A 1 87 ? -6.813 -14.880 -8.845 1.00 72.38 87 THR A CA 1
ATOM 731 C C . THR A 1 87 ? -7.223 -15.775 -10.015 1.00 72.38 87 THR A C 1
ATOM 733 O O . THR A 1 87 ? -6.396 -16.265 -10.785 1.00 72.38 87 THR A O 1
ATOM 736 N N . THR A 1 88 ? -8.523 -16.040 -10.151 1.00 67.62 88 THR A N 1
ATOM 737 C CA . THR A 1 88 ? -9.041 -16.868 -11.255 1.00 67.62 88 THR A CA 1
ATOM 738 C C . THR A 1 88 ? -9.292 -16.066 -12.522 1.00 67.62 88 THR A C 1
ATOM 740 O O . THR A 1 88 ? -9.266 -16.639 -13.601 1.00 67.62 88 THR A O 1
ATOM 743 N N . ASN A 1 89 ? -9.531 -14.758 -12.396 1.00 64.19 89 ASN A N 1
ATOM 744 C CA . ASN A 1 89 ? -9.851 -13.891 -13.530 1.00 64.19 89 ASN A CA 1
ATOM 745 C C . ASN A 1 89 ? -8.596 -13.360 -14.233 1.00 64.19 89 ASN A C 1
ATOM 747 O O . ASN A 1 89 ? -8.604 -13.239 -15.452 1.00 64.19 89 ASN A O 1
ATOM 751 N N . LEU A 1 90 ? -7.520 -13.092 -13.483 1.00 64.69 90 LEU A N 1
ATOM 752 C CA . LEU A 1 90 ? -6.228 -12.682 -14.048 1.00 64.69 90 LEU A CA 1
ATOM 753 C C . LEU A 1 90 ? -5.312 -13.886 -14.329 1.00 64.69 90 LEU A C 1
ATOM 755 O O . LEU A 1 90 ? -4.250 -13.732 -14.915 1.00 64.69 90 LEU A O 1
ATOM 759 N N . PHE A 1 91 ? -5.719 -15.093 -13.913 1.00 72.06 91 PHE A N 1
ATOM 760 C CA . PHE A 1 91 ? -4.939 -16.332 -14.022 1.00 72.06 91 PHE A CA 1
ATOM 761 C C . PHE A 1 91 ? -3.515 -16.234 -13.440 1.00 72.06 91 PHE A C 1
ATOM 763 O O . PHE A 1 91 ? -2.624 -16.980 -13.846 1.00 72.06 91 PHE A O 1
ATOM 770 N N . MET A 1 92 ? -3.317 -15.364 -12.447 1.00 75.75 92 MET A N 1
ATOM 771 C CA . MET A 1 92 ? -2.029 -15.104 -11.798 1.00 75.75 92 MET A CA 1
ATOM 772 C C . MET A 1 92 ? -2.175 -14.979 -10.275 1.00 75.75 92 MET A C 1
ATOM 774 O O . MET A 1 92 ? -3.285 -14.877 -9.735 1.00 75.75 92 MET A O 1
ATOM 778 N N . LEU A 1 93 ? -1.047 -15.027 -9.569 1.00 83.75 93 LEU A N 1
ATOM 779 C CA . LEU A 1 93 ? -1.000 -14.595 -8.175 1.00 83.75 93 LEU A CA 1
ATOM 780 C C . LEU A 1 93 ? -1.104 -13.065 -8.120 1.00 83.75 93 LEU A C 1
ATOM 782 O O . LEU A 1 93 ? -0.648 -12.397 -9.042 1.00 83.75 93 LEU A O 1
ATOM 786 N N . HIS A 1 94 ? -1.748 -12.530 -7.086 1.00 85.56 94 HIS A N 1
ATOM 787 C CA . HIS A 1 94 ? -1.855 -11.086 -6.876 1.00 85.56 94 HIS A CA 1
ATOM 788 C C . HIS A 1 94 ? -1.971 -10.763 -5.386 1.00 85.56 94 HIS A C 1
ATOM 790 O O . HIS A 1 94 ? -2.562 -11.550 -4.638 1.00 85.56 94 HIS A O 1
ATOM 796 N N . MET A 1 95 ? -1.445 -9.620 -4.955 1.00 89.56 95 MET A N 1
ATOM 797 C CA . MET A 1 95 ? -1.439 -9.206 -3.553 1.00 89.56 95 MET A CA 1
ATOM 798 C C . MET A 1 95 ? -2.454 -8.098 -3.258 1.00 89.56 95 MET A C 1
ATOM 800 O O . MET A 1 95 ? -2.809 -7.306 -4.118 1.00 89.56 95 MET A O 1
ATOM 804 N N . THR A 1 96 ? -2.956 -8.056 -2.027 1.00 89.00 96 THR A N 1
ATOM 805 C CA . THR A 1 96 ? -3.832 -6.982 -1.534 1.00 89.00 96 THR A CA 1
ATOM 806 C C . THR A 1 96 ? -3.446 -6.587 -0.117 1.00 89.00 96 THR A C 1
ATOM 808 O O . THR A 1 96 ? -2.881 -7.412 0.607 1.00 89.00 96 THR A O 1
ATOM 811 N N . VAL A 1 97 ? -3.880 -5.410 0.328 1.00 90.38 97 VAL A N 1
ATOM 812 C CA . VAL A 1 97 ? -3.754 -4.968 1.726 1.00 90.38 97 VAL A CA 1
ATOM 813 C C . VAL A 1 97 ? -5.082 -5.159 2.464 1.00 90.38 97 VAL A C 1
ATOM 815 O O . VAL A 1 97 ? -6.109 -4.631 2.048 1.00 90.38 97 VAL A O 1
ATOM 818 N N . TYR A 1 98 ? -5.086 -5.912 3.563 1.00 88.69 98 TYR A N 1
ATOM 819 C CA . TYR A 1 98 ? -6.236 -6.100 4.449 1.00 88.69 98 TYR A CA 1
ATOM 820 C C . TYR A 1 98 ? -6.138 -5.203 5.683 1.00 88.69 98 TYR A C 1
ATOM 822 O O . TYR A 1 98 ? -5.100 -5.152 6.336 1.00 88.69 98 TYR A O 1
ATOM 830 N N . PHE A 1 99 ? -7.247 -4.558 6.032 1.00 87.25 99 PHE A N 1
ATOM 831 C CA . PHE A 1 99 ? -7.416 -3.677 7.183 1.00 87.25 99 PHE A CA 1
ATOM 832 C C . PHE A 1 99 ? -8.308 -4.350 8.234 1.00 87.25 99 PHE A C 1
ATOM 834 O O . PHE A 1 99 ? -9.537 -4.269 8.120 1.00 87.25 99 PHE A O 1
ATOM 841 N N . PRO A 1 100 ? -7.753 -4.989 9.283 1.00 83.56 100 PRO A N 1
ATOM 842 C CA . PRO A 1 100 ? -8.555 -5.727 10.259 1.00 83.56 100 PRO A CA 1
ATOM 843 C C . PRO A 1 100 ? -9.539 -4.851 11.033 1.00 83.56 100 PRO A C 1
ATOM 845 O O . PRO A 1 100 ? -10.656 -5.285 11.304 1.00 83.56 100 PRO A O 1
ATOM 848 N N . GLY A 1 101 ? -9.153 -3.610 11.352 1.00 81.88 101 GLY A N 1
ATOM 849 C CA . GLY A 1 101 ? -10.023 -2.656 12.045 1.00 81.88 101 GLY A CA 1
ATOM 850 C C . GLY A 1 101 ? -11.269 -2.263 11.243 1.00 81.88 101 GLY A C 1
ATOM 851 O O . GLY A 1 101 ? -12.254 -1.806 11.824 1.00 81.88 101 GLY A O 1
ATOM 852 N N . TRP A 1 102 ? -11.244 -2.463 9.922 1.00 78.94 102 TRP A N 1
ATOM 853 C CA . TRP A 1 102 ? -12.319 -2.082 9.003 1.00 78.94 102 TRP A CA 1
ATOM 854 C C . TRP A 1 102 ? -12.942 -3.265 8.251 1.00 78.94 102 TRP A C 1
ATOM 856 O O . TRP A 1 102 ? -13.941 -3.075 7.555 1.00 78.94 102 TRP A O 1
ATOM 866 N N . ASP A 1 103 ? -12.379 -4.468 8.402 1.00 80.56 103 ASP A N 1
ATOM 867 C CA . ASP A 1 103 ? -12.728 -5.678 7.648 1.00 80.56 103 ASP A CA 1
ATOM 868 C C . ASP A 1 103 ? -12.771 -5.424 6.128 1.00 80.56 103 ASP A C 1
ATOM 870 O O . ASP A 1 103 ? -13.741 -5.743 5.435 1.00 80.56 103 ASP A O 1
ATOM 874 N N . ARG A 1 104 ? -11.730 -4.761 5.606 1.00 78.75 104 ARG A N 1
ATOM 875 C CA . ARG A 1 104 ? -11.638 -4.364 4.193 1.00 78.75 104 ARG A CA 1
ATOM 876 C C . ARG A 1 104 ? -10.350 -4.834 3.541 1.00 78.75 104 ARG A C 1
ATOM 878 O O . ARG A 1 104 ? -9.296 -4.757 4.158 1.00 78.75 104 ARG A O 1
ATOM 885 N N . TYR A 1 105 ? -10.439 -5.232 2.278 1.00 81.44 105 TYR A N 1
ATOM 886 C CA . TYR A 1 105 ? -9.287 -5.449 1.402 1.00 81.44 105 TYR A CA 1
ATOM 887 C C . TYR A 1 105 ? -9.141 -4.286 0.423 1.00 81.44 105 TYR A C 1
ATOM 889 O O . TYR A 1 105 ? -10.146 -3.750 -0.030 1.00 81.44 105 TYR A O 1
ATOM 897 N N . VAL A 1 106 ? -7.910 -3.923 0.082 1.00 81.50 106 VAL A N 1
ATOM 898 C CA . VAL A 1 106 ? -7.576 -2.958 -0.968 1.00 81.50 106 VAL A CA 1
ATOM 899 C C . VAL A 1 106 ? -6.753 -3.678 -2.023 1.00 81.50 106 VAL A C 1
ATOM 901 O O . VAL A 1 106 ? -5.708 -4.255 -1.722 1.00 81.50 106 VAL A O 1
ATOM 904 N N . PHE A 1 107 ? -7.267 -3.664 -3.247 1.00 78.12 107 PHE A N 1
ATOM 905 C CA . PHE A 1 107 ? -6.628 -4.217 -4.432 1.00 78.12 107 PHE A CA 1
ATOM 906 C C . PHE A 1 107 ? -5.925 -3.080 -5.178 1.00 78.12 107 PHE A C 1
ATOM 908 O O . PHE A 1 107 ? -6.556 -2.056 -5.434 1.00 78.12 107 PHE A O 1
ATOM 915 N N . LEU A 1 108 ? -4.634 -3.238 -5.475 1.00 75.00 108 LEU A N 1
ATOM 916 C CA . LEU A 1 108 ? -3.822 -2.221 -6.145 1.00 75.00 108 LEU A CA 1
ATOM 917 C C . LEU A 1 108 ? -3.373 -2.761 -7.503 1.00 75.00 108 LEU A C 1
ATOM 919 O O . LEU A 1 108 ? -2.715 -3.795 -7.580 1.00 75.00 108 LEU A O 1
ATOM 923 N N . SER A 1 109 ? -3.727 -2.060 -8.576 1.00 66.75 109 SER A N 1
ATOM 924 C CA . SER A 1 109 ? -3.316 -2.403 -9.938 1.00 66.75 109 SER A CA 1
ATOM 925 C C . SER A 1 109 ? -2.954 -1.155 -10.732 1.00 66.75 109 SER A C 1
ATOM 927 O O . SER A 1 109 ? -3.474 -0.072 -10.467 1.00 66.75 109 SER A O 1
ATOM 929 N N . GLY A 1 110 ? -2.084 -1.325 -11.727 1.00 53.94 110 GLY A N 1
ATOM 930 C CA . GLY A 1 110 ? -1.670 -0.267 -12.644 1.00 53.94 110 GLY A CA 1
ATOM 931 C C . GLY A 1 110 ? -2.798 0.441 -13.378 1.00 53.94 110 GLY A C 1
ATOM 932 O O . GLY A 1 110 ? -3.879 -0.111 -13.574 1.00 53.94 110 GLY A O 1
ATOM 933 N N . ASN A 1 111 ? -2.503 1.670 -13.807 1.00 49.06 111 ASN A N 1
ATOM 934 C CA . ASN A 1 111 ? -3.432 2.557 -14.498 1.00 49.06 111 ASN A CA 1
ATOM 935 C C . ASN A 1 111 ? -3.946 1.935 -15.811 1.00 49.06 111 ASN A C 1
ATOM 937 O O . ASN A 1 111 ? -3.188 1.612 -16.725 1.00 49.06 111 ASN A O 1
ATOM 941 N N . GLU A 1 112 ? -5.266 1.797 -15.897 1.00 42.75 112 GLU A N 1
ATOM 942 C CA . GLU A 1 112 ? -6.008 1.258 -17.030 1.00 42.75 112 GLU A CA 1
ATOM 943 C C . GLU A 1 112 ? -6.294 2.359 -18.067 1.00 42.75 112 GLU A C 1
ATOM 945 O O . GLU A 1 112 ? -7.351 2.986 -18.033 1.00 42.75 112 GLU A O 1
ATOM 950 N N . THR A 1 113 ? -5.410 2.580 -19.043 1.00 35.78 113 THR A N 1
ATOM 951 C CA . THR A 1 113 ? -5.796 3.310 -20.274 1.00 35.78 113 THR A CA 1
ATOM 952 C C . THR A 1 113 ? -6.329 2.396 -21.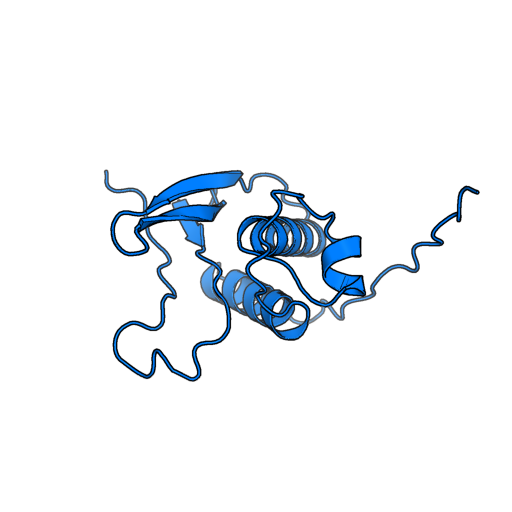384 1.00 35.78 113 THR A C 1
ATOM 954 O O . THR A 1 113 ? -6.718 2.889 -22.436 1.00 35.78 113 THR A O 1
ATOM 957 N N . GLU A 1 114 ? -6.431 1.078 -21.157 1.00 36.69 114 GLU A N 1
ATOM 958 C CA . GLU A 1 114 ? -7.074 0.138 -22.100 1.00 36.69 114 GLU A CA 1
ATOM 959 C C . GLU A 1 114 ? -8.113 -0.816 -21.472 1.00 36.69 114 GLU A C 1
ATOM 961 O O . GLU A 1 114 ? -8.810 -1.523 -22.201 1.00 36.69 114 GLU A O 1
ATOM 966 N N . ILE A 1 115 ? -8.321 -0.795 -20.149 1.00 39.09 115 ILE A N 1
ATOM 967 C CA . ILE A 1 115 ? -9.451 -1.483 -19.483 1.00 39.09 115 ILE A CA 1
ATOM 968 C C . ILE A 1 115 ? -10.521 -0.429 -19.149 1.00 39.09 115 ILE A C 1
ATOM 970 O O . ILE A 1 115 ? -11.029 -0.281 -18.044 1.00 39.09 115 ILE A O 1
ATOM 974 N N . GLU A 1 116 ? -10.863 0.384 -20.144 1.00 31.22 116 GLU A N 1
ATOM 975 C CA . GLU A 1 116 ? -11.831 1.458 -19.971 1.00 31.22 116 GLU A CA 1
ATOM 976 C C . GLU A 1 116 ? -13.226 0.913 -19.588 1.00 31.22 116 GLU A C 1
ATOM 978 O O . GLU A 1 116 ? -13.889 0.186 -20.333 1.00 31.22 116 GLU A O 1
ATOM 983 N N . ASN A 1 117 ?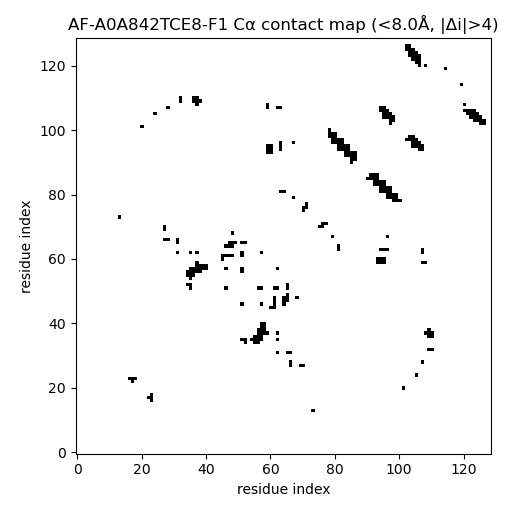 -13.730 1.394 -18.450 1.00 33.38 117 ASN A N 1
ATOM 984 C CA . ASN A 1 117 ? -15.150 1.696 -18.235 1.00 33.38 117 ASN A CA 1
ATOM 985 C C . ASN A 1 117 ? -16.151 0.530 -18.113 1.00 33.38 117 ASN A C 1
ATOM 987 O O . ASN A 1 117 ? -17.344 0.710 -18.382 1.00 33.38 117 ASN A O 1
ATOM 991 N N . LYS A 1 118 ? -15.735 -0.639 -17.607 1.00 27.95 118 LYS A N 1
ATOM 992 C CA . LYS A 1 118 ? -16.701 -1.652 -17.119 1.00 27.95 118 LYS A CA 1
ATOM 993 C C . LYS A 1 118 ? -16.433 -2.236 -15.733 1.00 27.95 118 LYS A C 1
ATOM 995 O O . LYS A 1 118 ? -17.387 -2.699 -15.113 1.00 27.95 118 LYS A O 1
ATOM 1000 N N . TYR A 1 119 ? -15.195 -2.180 -15.245 1.00 30.52 119 TYR A N 1
ATOM 1001 C CA . TYR A 1 119 ? -14.787 -2.767 -13.968 1.00 30.52 119 TYR A CA 1
ATOM 1002 C C . TYR A 1 119 ? -13.603 -2.002 -13.364 1.00 30.52 119 TYR A C 1
ATOM 1004 O O . TYR A 1 119 ? -12.575 -2.610 -13.132 1.00 30.52 119 TYR A O 1
ATOM 1012 N N . GLY A 1 120 ? -13.705 -0.686 -13.137 1.00 29.89 120 GLY A N 1
ATOM 1013 C CA . GLY A 1 120 ? -12.637 0.024 -12.418 1.00 29.89 120 GLY A CA 1
ATOM 1014 C C . GLY A 1 120 ? -12.407 -0.674 -11.077 1.00 29.89 120 GLY A C 1
ATOM 1015 O O . GLY A 1 120 ? -13.290 -0.616 -10.219 1.00 29.89 120 GLY A O 1
ATOM 1016 N N . PHE A 1 121 ? -11.304 -1.418 -10.949 1.00 42.41 121 PHE A N 1
ATOM 1017 C CA . PHE A 1 121 ? -11.108 -2.415 -9.891 1.00 42.41 121 PHE A CA 1
ATOM 1018 C C . PHE A 1 121 ? -10.674 -1.750 -8.580 1.00 42.41 121 PHE A C 1
ATOM 1020 O O . PHE A 1 121 ? -9.600 -1.971 -8.039 1.00 42.41 121 PHE A O 1
ATOM 1027 N N . TRP A 1 122 ? -11.591 -0.951 -8.045 1.00 48.38 122 TRP A N 1
ATOM 1028 C CA . TRP A 1 122 ? -11.674 -0.561 -6.648 1.00 48.38 122 TRP A CA 1
ATOM 1029 C C . TRP A 1 122 ? -12.623 -1.518 -5.959 1.00 48.38 122 TRP A C 1
ATOM 1031 O O . TRP A 1 122 ? -13.769 -1.168 -5.675 1.00 48.38 122 TRP A O 1
ATOM 1041 N N . ASP A 1 123 ? -12.198 -2.740 -5.693 1.00 51.03 123 ASP A N 1
ATOM 1042 C CA . ASP A 1 123 ? -13.037 -3.574 -4.859 1.00 51.03 123 ASP A CA 1
ATOM 1043 C C . ASP A 1 123 ? -12.518 -3.565 -3.427 1.00 51.03 123 ASP A C 1
ATOM 1045 O O . ASP A 1 123 ? -11.683 -4.365 -3.002 1.00 51.03 123 ASP A O 1
ATOM 1049 N N . ILE A 1 124 ? -13.094 -2.640 -2.656 1.00 50.84 124 ILE A N 1
ATOM 1050 C CA . ILE A 1 124 ? -13.101 -2.719 -1.202 1.00 50.84 124 ILE A CA 1
ATOM 1051 C C . ILE A 1 124 ? -14.022 -3.877 -0.804 1.00 50.84 124 ILE A C 1
ATOM 1053 O O . ILE A 1 124 ? -15.194 -3.699 -0.443 1.00 50.84 124 ILE A O 1
ATOM 1057 N N . PHE A 1 125 ? -13.506 -5.098 -0.884 1.00 57.34 125 PHE A N 1
ATOM 1058 C CA . PHE A 1 125 ? -14.260 -6.276 -0.485 1.00 57.34 125 PHE A CA 1
ATOM 1059 C C . PHE A 1 125 ? -14.335 -6.367 1.041 1.00 57.34 125 PHE A C 1
ATOM 1061 O O . PHE A 1 125 ? -13.370 -6.082 1.748 1.00 57.34 125 PHE A O 1
ATOM 1068 N N . ARG A 1 126 ? -15.497 -6.784 1.550 1.00 47.62 126 ARG A N 1
ATOM 1069 C CA . ARG A 1 126 ? -15.640 -7.307 2.916 1.00 47.62 126 ARG A CA 1
ATOM 1070 C C . ARG A 1 126 ? -15.452 -8.810 2.900 1.00 47.62 126 ARG A C 1
ATOM 1072 O O . ARG A 1 126 ? -15.802 -9.467 1.912 1.00 47.62 126 ARG A O 1
ATOM 1079 N N . ARG A 1 127 ? -14.978 -9.365 4.010 1.00 47.31 127 ARG A N 1
ATOM 1080 C CA . ARG A 1 127 ? -15.009 -10.810 4.200 1.00 47.31 127 ARG A CA 1
ATOM 1081 C C . ARG A 1 127 ? -16.474 -11.270 4.194 1.00 47.31 127 ARG A C 1
ATOM 1083 O O . ARG A 1 127 ? -17.321 -10.676 4.852 1.00 47.31 127 ARG A O 1
ATOM 1090 N N . LYS A 1 128 ? -16.803 -12.303 3.410 1.00 50.78 128 LYS A N 1
ATOM 1091 C CA . LYS A 1 128 ? -18.123 -12.945 3.516 1.00 50.78 128 LYS A CA 1
ATOM 1092 C C . LYS A 1 128 ? -18.189 -13.700 4.845 1.00 50.78 128 LYS A C 1
ATOM 1094 O O . LYS A 1 128 ? -17.289 -14.495 5.118 1.00 50.78 128 LYS A O 1
ATOM 1099 N N . GLU A 1 129 ? -19.229 -13.416 5.627 1.00 44.03 129 GLU A N 1
ATOM 1100 C CA . GLU A 1 129 ? -19.620 -14.175 6.826 1.00 44.03 129 GLU A CA 1
ATOM 1101 C C . GLU A 1 129 ? -19.951 -15.638 6.498 1.00 44.03 129 GLU A C 1
ATOM 1103 O O . GLU A 1 129 ? -20.542 -15.893 5.417 1.00 44.03 129 GLU A O 1
#

Secondary structure (DSSP, 8-state):
--------------S---SSHHHHHHHHHHHHHHH-EE---SS-----HHHHHHHTEE-HHHHHHHHHHHHHHHH-----EEEEEE-SSSSSEEEEEEETTTTEEEE-----SSS-SS------PPPP-

Solvent-accessible surface area (backbone atoms only — not comparable to full-atom values): 8057 Å² total; per-residue (Å²): 133,86,75,82,78,80,82,75,80,86,82,74,88,68,91,79,71,58,92,48,69,69,52,42,52,48,52,44,47,51,55,41,60,75,42,30,44,59,41,87,67,97,64,101,72,85,52,52,53,66,52,28,54,74,68,32,39,32,37,43,59,29,51,38,48,32,38,52,48,52,47,25,74,74,67,74,53,79,73,60,40,84,44,83,39,83,40,80,88,78,73,38,78,48,35,25,38,33,35,72,96,72,50,33,34,44,53,63,77,54,89,62,90,82,65,72,87,83,67,79,70,74,55,72,43,60,79,83,129